Protein AF-A0A376W8J2-F1 (afdb_monomer_lite)

Organism: Escherichia coli (NCBI:txid562)

Structure (mmCIF, N/CA/C/O backbone):
data_AF-A0A376W8J2-F1
#
_entry.id   AF-A0A376W8J2-F1
#
loop_
_atom_site.group_PDB
_atom_site.id
_atom_site.type_symbol
_atom_site.label_atom_id
_atom_site.label_alt_id
_atom_site.label_comp_id
_atom_site.label_asym_id
_atom_site.label_entity_id
_atom_site.label_seq_id
_atom_site.pdbx_PDB_ins_code
_atom_site.Cartn_x
_atom_site.Cartn_y
_atom_site.Cartn_z
_atom_site.occupancy
_atom_site.B_iso_or_equiv
_atom_site.auth_seq_id
_atom_site.auth_comp_id
_atom_site.auth_asym_id
_atom_site.auth_atom_id
_atom_site.pdbx_PDB_model_num
ATOM 1 N N . MET A 1 1 ? -1.254 -6.268 -21.539 1.00 33.72 1 MET A N 1
ATOM 2 C CA . MET A 1 1 ? -2.479 -7.084 -21.409 1.00 33.72 1 MET A CA 1
ATOM 3 C C . MET A 1 1 ? -2.975 -6.898 -19.989 1.00 33.72 1 MET A C 1
ATOM 5 O O . MET A 1 1 ? -2.252 -7.268 -19.077 1.00 33.72 1 MET A O 1
ATOM 9 N N . LEU A 1 2 ? -4.123 -6.244 -19.808 1.00 38.28 2 LEU A N 1
ATOM 10 C CA . LEU A 1 2 ? -4.778 -6.150 -18.504 1.00 38.28 2 LEU A CA 1
ATOM 11 C C . LEU A 1 2 ? -5.440 -7.513 -18.253 1.00 38.28 2 LEU A C 1
ATOM 13 O O . LEU A 1 2 ? -6.359 -7.885 -18.978 1.00 38.28 2 LEU A O 1
ATOM 17 N N . LEU A 1 3 ? -4.908 -8.301 -17.324 1.00 41.72 3 LEU A N 1
ATOM 18 C CA . LEU A 1 3 ? -5.448 -9.616 -16.982 1.00 41.72 3 LEU A CA 1
ATOM 19 C C . LEU A 1 3 ? -6.295 -9.446 -15.724 1.00 41.72 3 LEU A C 1
ATOM 21 O O . LEU A 1 3 ? -5.775 -9.444 -14.616 1.00 41.72 3 LEU A O 1
ATOM 25 N N . VAL A 1 4 ? -7.600 -9.270 -15.909 1.00 53.50 4 VAL A N 1
ATOM 26 C CA . VAL A 1 4 ? -8.566 -9.320 -14.811 1.00 53.50 4 VAL A CA 1
ATOM 27 C C . VAL A 1 4 ? -9.436 -10.545 -15.054 1.00 53.50 4 VAL A C 1
ATOM 29 O O . VAL A 1 4 ? -10.315 -10.544 -15.913 1.00 53.50 4 VAL A O 1
ATOM 32 N N . LEU A 1 5 ? -9.136 -11.639 -14.350 1.00 48.16 5 LEU A N 1
ATOM 33 C CA . LEU A 1 5 ? -9.967 -12.842 -14.363 1.00 48.16 5 LEU A CA 1
ATOM 34 C C . LEU A 1 5 ? -11.344 -12.463 -13.811 1.00 48.16 5 LEU A C 1
ATOM 36 O O . LEU A 1 5 ? -11.453 -12.104 -12.645 1.00 48.16 5 LEU A O 1
ATOM 40 N N . GLY A 1 6 ? -12.398 -12.555 -14.626 1.00 49.81 6 GLY A N 1
ATOM 41 C CA . GLY A 1 6 ? -13.746 -12.080 -14.270 1.00 49.81 6 GLY A CA 1
ATOM 42 C C . GLY A 1 6 ? -14.346 -12.669 -12.982 1.00 49.81 6 GLY A C 1
ATOM 43 O O . GLY A 1 6 ? -15.283 -12.100 -12.439 1.00 49.81 6 GLY A O 1
ATOM 44 N N . LYS A 1 7 ? -13.783 -13.763 -12.447 1.00 51.47 7 LYS A N 1
ATOM 45 C CA . LYS A 1 7 ? -14.156 -14.332 -11.139 1.00 51.47 7 LYS A CA 1
ATOM 46 C C . LYS A 1 7 ? -13.544 -13.590 -9.937 1.00 51.47 7 LYS A C 1
ATOM 48 O O . LYS A 1 7 ? -14.116 -13.633 -8.858 1.00 51.47 7 LYS A O 1
ATOM 53 N N . HIS A 1 8 ? -12.416 -12.900 -10.119 1.00 45.47 8 HIS A N 1
ATOM 54 C CA . HIS A 1 8 ? -11.723 -12.146 -9.068 1.00 45.47 8 HIS A CA 1
ATOM 55 C C . HIS A 1 8 ? -12.497 -10.885 -8.665 1.00 45.47 8 HIS A C 1
ATOM 57 O O . HIS A 1 8 ? -12.538 -10.550 -7.491 1.00 45.47 8 HIS A O 1
ATOM 63 N N . LEU A 1 9 ? -13.158 -10.217 -9.619 1.00 55.44 9 LEU A N 1
ATOM 64 C CA . LEU A 1 9 ? -14.009 -9.060 -9.319 1.00 55.44 9 LEU A CA 1
ATOM 65 C C . LEU A 1 9 ? -15.216 -9.463 -8.468 1.00 55.44 9 LEU A C 1
ATOM 67 O O . LEU A 1 9 ? -15.499 -8.800 -7.484 1.00 55.44 9 LEU A O 1
ATOM 71 N N . HIS A 1 10 ? -15.845 -10.603 -8.771 1.00 57.09 10 HIS A N 1
ATOM 72 C CA . HIS A 1 10 ? -16.980 -11.091 -7.986 1.00 57.09 10 HIS A CA 1
ATOM 73 C C . HIS A 1 10 ? -16.576 -11.520 -6.568 1.00 57.09 10 HIS A C 1
ATOM 75 O O . HIS A 1 10 ? -17.276 -11.223 -5.613 1.00 57.09 10 HIS A O 1
ATOM 81 N N . TYR A 1 11 ? -15.409 -12.152 -6.409 1.00 51.59 11 TYR A N 1
ATOM 82 C CA . TYR A 1 11 ? -14.870 -12.510 -5.093 1.00 51.59 11 TYR A CA 1
ATOM 83 C C . TYR A 1 11 ? -14.458 -11.278 -4.263 1.00 51.59 11 TYR A C 1
ATOM 85 O O . TYR A 1 11 ? -14.675 -11.251 -3.051 1.00 51.59 11 TYR A O 1
ATOM 93 N N . CYS A 1 12 ? -13.896 -10.244 -4.903 1.00 57.62 12 CYS A N 1
ATOM 94 C CA . CYS A 1 12 ? -13.634 -8.949 -4.271 1.00 57.62 12 CYS A CA 1
ATOM 95 C C . CYS A 1 12 ? -14.930 -8.218 -3.894 1.00 57.62 12 CYS A C 1
ATOM 97 O O . CYS A 1 12 ? -14.982 -7.647 -2.808 1.00 57.62 12 CYS A O 1
ATOM 99 N N . ASP A 1 13 ? -15.970 -8.286 -4.733 1.00 58.06 13 ASP A N 1
ATOM 100 C CA . ASP A 1 13 ? -17.304 -7.754 -4.427 1.00 58.06 13 ASP A CA 1
ATOM 101 C C . ASP A 1 13 ? -17.917 -8.476 -3.216 1.00 58.06 13 ASP A C 1
ATOM 103 O O . ASP A 1 13 ? -18.391 -7.827 -2.284 1.00 58.06 13 ASP A O 1
ATOM 107 N N . GLU A 1 14 ? -17.854 -9.812 -3.190 1.00 59.47 14 GLU A N 1
ATOM 108 C CA . GLU A 1 14 ? -18.408 -10.661 -2.125 1.00 59.47 14 GLU A CA 1
ATOM 109 C C . GLU A 1 14 ? -17.714 -10.471 -0.769 1.00 59.47 14 GLU A C 1
ATOM 111 O O . GLU A 1 14 ? -18.368 -10.560 0.268 1.00 59.47 14 GLU A O 1
ATOM 116 N N . ASN A 1 15 ? -16.403 -10.215 -0.760 1.00 57.47 15 ASN A N 1
ATOM 117 C CA . ASN A 1 15 ? -15.591 -10.187 0.466 1.00 57.47 15 ASN A CA 1
ATOM 118 C C . ASN A 1 15 ? -15.040 -8.795 0.810 1.00 57.47 15 ASN A C 1
ATOM 120 O O . ASN A 1 15 ? -14.291 -8.658 1.777 1.00 57.47 15 ASN A O 1
ATOM 124 N N . HIS A 1 16 ? -15.395 -7.775 0.023 1.00 55.84 16 HIS A N 1
ATOM 125 C CA . HIS A 1 16 ? -14.994 -6.374 0.202 1.00 55.84 16 HIS A CA 1
ATOM 126 C C . HIS A 1 16 ? -13.466 -6.198 0.318 1.00 55.84 16 HIS A C 1
ATOM 128 O O . HIS A 1 16 ? -12.941 -5.442 1.135 1.00 55.84 16 HIS A O 1
ATOM 134 N N . ILE A 1 17 ? -12.733 -6.932 -0.513 1.00 64.19 17 ILE A N 1
ATOM 135 C CA . ILE A 1 17 ? -11.267 -6.950 -0.509 1.00 64.19 17 ILE A CA 1
ATOM 136 C C . ILE A 1 17 ? -10.751 -5.750 -1.317 1.00 64.19 17 ILE A C 1
ATOM 138 O O . ILE A 1 17 ? -11.339 -5.420 -2.351 1.00 64.19 17 ILE A O 1
ATOM 142 N N . PRO A 1 18 ? -9.660 -5.088 -0.887 1.00 62.97 18 PRO A N 1
ATOM 143 C CA . PRO A 1 18 ? -9.097 -3.969 -1.628 1.00 62.97 18 PRO A CA 1
ATOM 144 C C . PRO A 1 18 ? -8.679 -4.379 -3.045 1.00 62.97 18 PRO A C 1
ATOM 146 O O . PRO A 1 18 ? -8.204 -5.491 -3.285 1.00 62.97 18 PRO A O 1
ATOM 149 N N . ILE A 1 19 ? -8.825 -3.453 -3.991 1.00 72.00 19 ILE A N 1
ATOM 150 C CA . ILE A 1 19 ? -8.492 -3.709 -5.393 1.00 72.00 19 ILE A CA 1
ATOM 151 C C . ILE A 1 19 ? -7.013 -3.382 -5.602 1.00 72.00 19 ILE A C 1
ATOM 153 O O . ILE A 1 19 ? -6.591 -2.240 -5.421 1.00 72.00 19 ILE A O 1
ATOM 157 N N . LEU A 1 20 ? -6.235 -4.379 -6.019 1.00 80.38 20 LEU A N 1
ATOM 158 C CA . LEU A 1 20 ? -4.851 -4.215 -6.464 1.00 80.38 20 LEU A CA 1
ATOM 159 C C . LEU A 1 20 ? -4.777 -4.347 -7.981 1.00 80.38 20 LEU A C 1
ATOM 161 O O . LEU A 1 20 ? -5.222 -5.336 -8.562 1.00 80.38 20 LEU A O 1
ATOM 165 N N . ILE A 1 21 ? -4.208 -3.337 -8.628 1.00 83.19 21 ILE A N 1
ATOM 166 C CA . ILE A 1 21 ? -4.058 -3.251 -10.076 1.00 83.19 21 ILE A CA 1
ATOM 167 C C . ILE A 1 21 ? -2.573 -3.155 -10.384 1.00 83.19 21 ILE A C 1
ATOM 169 O O . ILE A 1 21 ? -1.916 -2.191 -10.004 1.00 83.19 21 ILE A O 1
ATOM 173 N N . VAL A 1 22 ? -2.055 -4.130 -11.129 1.00 85.94 22 VAL A N 1
ATOM 174 C CA . VAL A 1 22 ? -0.690 -4.087 -11.659 1.00 85.94 22 VAL A CA 1
ATOM 175 C C . VAL A 1 22 ? -0.748 -3.814 -13.158 1.00 85.94 22 VAL A C 1
ATOM 177 O O . VAL A 1 22 ? -1.112 -4.680 -13.958 1.00 85.94 22 VAL A O 1
ATOM 180 N N . TRP A 1 23 ? -0.375 -2.604 -13.567 1.00 88.75 23 TRP A N 1
ATOM 181 C CA . TRP A 1 23 ? -0.251 -2.243 -14.975 1.00 88.75 23 TRP A CA 1
ATOM 182 C C . TRP A 1 23 ? 1.156 -2.562 -15.473 1.00 88.75 23 TRP A C 1
ATOM 184 O O . TRP A 1 23 ? 2.082 -1.773 -15.300 1.00 88.75 23 TRP A O 1
ATOM 194 N N . LYS A 1 24 ? 1.329 -3.708 -16.137 1.00 86.94 24 LYS A N 1
ATOM 195 C CA . LYS A 1 24 ? 2.642 -4.169 -16.615 1.00 86.94 24 LYS A CA 1
ATOM 196 C C . LYS A 1 24 ? 2.934 -3.754 -18.062 1.00 86.94 24 LYS A C 1
ATOM 198 O O . LYS A 1 24 ? 2.187 -4.091 -18.985 1.00 86.94 24 LYS A O 1
ATOM 203 N N . ARG A 1 25 ? 4.059 -3.062 -18.261 1.00 87.56 25 ARG A N 1
ATOM 204 C CA . ARG A 1 25 ? 4.720 -2.794 -19.554 1.00 87.56 25 ARG A CA 1
ATOM 205 C C . ARG A 1 25 ? 5.922 -3.745 -19.712 1.00 87.56 25 ARG A C 1
ATOM 207 O O . ARG A 1 25 ? 6.151 -4.609 -18.872 1.00 87.56 25 ARG A O 1
ATOM 214 N N . THR A 1 26 ? 6.705 -3.600 -20.786 1.00 86.50 26 THR A N 1
ATOM 215 C CA . THR A 1 26 ? 7.841 -4.501 -21.081 1.00 86.50 26 THR A CA 1
ATOM 216 C C . THR A 1 26 ? 8.930 -4.481 -20.006 1.00 86.50 26 THR A C 1
ATOM 218 O O . THR A 1 26 ? 9.488 -5.521 -19.682 1.00 86.50 26 THR A O 1
ATOM 221 N N . VAL A 1 27 ? 9.240 -3.300 -19.468 1.00 86.06 27 VAL A N 1
ATOM 2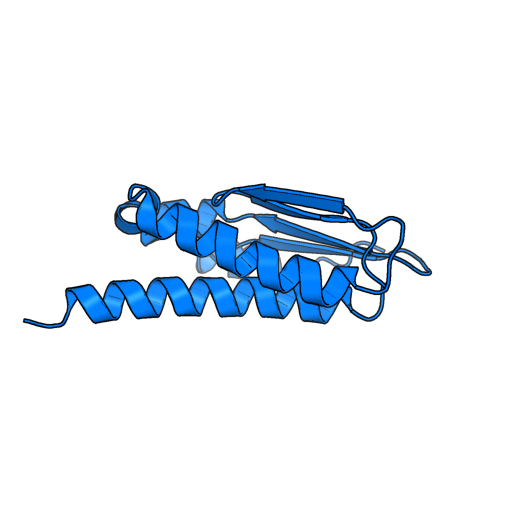22 C CA . VAL A 1 27 ? 10.346 -3.104 -18.509 1.00 86.06 27 VAL A CA 1
ATOM 223 C C . VAL A 1 27 ? 9.840 -2.619 -17.154 1.00 86.06 27 VAL A C 1
ATOM 225 O O . VAL A 1 27 ? 10.388 -2.988 -16.117 1.00 86.06 27 VAL A O 1
ATOM 228 N N . TYR A 1 28 ? 8.767 -1.831 -17.164 1.00 89.25 28 TYR A N 1
ATOM 229 C CA . TYR A 1 28 ? 8.230 -1.175 -15.980 1.00 89.25 28 TYR A CA 1
ATOM 230 C C . TYR A 1 28 ? 6.780 -1.557 -15.736 1.00 89.25 28 TYR A C 1
ATOM 232 O O . TYR A 1 28 ? 6.094 -2.040 -16.638 1.00 89.25 28 TYR A O 1
ATOM 240 N N . ALA A 1 29 ? 6.310 -1.308 -14.529 1.00 91.19 29 ALA A N 1
ATOM 241 C CA . ALA A 1 29 ? 4.927 -1.474 -14.159 1.00 91.19 29 ALA A CA 1
ATOM 242 C C . ALA A 1 29 ? 4.517 -0.432 -13.121 1.00 91.19 29 ALA A C 1
ATOM 244 O O . ALA A 1 29 ? 5.345 0.031 -12.337 1.00 91.19 29 ALA A O 1
ATOM 245 N N . ASP A 1 30 ? 3.230 -0.107 -13.125 1.00 91.25 30 ASP A N 1
ATOM 246 C CA . ASP A 1 30 ? 2.609 0.673 -12.059 1.00 91.25 30 ASP A CA 1
ATOM 247 C C . ASP A 1 30 ? 1.781 -0.262 -11.186 1.00 91.25 30 ASP A C 1
ATOM 249 O O . ASP A 1 30 ? 1.171 -1.212 -11.687 1.00 91.25 30 ASP A O 1
ATOM 253 N N . VAL A 1 31 ? 1.761 0.012 -9.889 1.00 91.25 31 VAL A N 1
ATOM 254 C CA . VAL A 1 31 ? 0.964 -0.719 -8.907 1.00 91.25 31 VAL A CA 1
ATOM 255 C C . VAL A 1 31 ? 0.022 0.267 -8.260 1.00 91.25 31 VAL A C 1
ATOM 257 O O . VAL A 1 31 ? 0.476 1.206 -7.617 1.00 91.25 31 VAL A O 1
ATOM 260 N N . THR A 1 32 ? -1.274 0.046 -8.413 1.00 90.94 32 THR A N 1
ATOM 261 C CA . THR A 1 32 ? -2.313 0.841 -7.771 1.00 90.94 32 THR A CA 1
ATOM 262 C C . THR A 1 32 ? -3.066 -0.020 -6.780 1.00 90.94 32 THR A C 1
ATOM 264 O O . THR A 1 32 ? -3.534 -1.107 -7.110 1.00 90.94 32 THR A O 1
ATOM 267 N N . TRP A 1 33 ? -3.210 0.496 -5.573 1.00 87.94 33 TRP A N 1
ATOM 268 C CA . TRP A 1 33 ? -3.960 -0.098 -4.491 1.00 87.94 33 TRP A CA 1
ATOM 269 C C . TRP A 1 33 ? -5.116 0.827 -4.099 1.00 87.94 33 TRP A C 1
ATOM 271 O O . TRP A 1 33 ? -4.904 1.983 -3.724 1.00 87.94 33 TRP A O 1
ATOM 281 N N . LEU A 1 34 ? -6.343 0.323 -4.236 1.00 85.88 34 LEU A N 1
ATOM 282 C CA . LEU A 1 34 ? -7.587 1.032 -3.939 1.00 85.88 34 LEU A CA 1
ATOM 283 C C . LEU A 1 34 ? -8.174 0.493 -2.641 1.00 85.88 34 LEU A C 1
ATOM 285 O O . LEU A 1 34 ? -8.512 -0.692 -2.549 1.00 85.88 34 LEU A O 1
ATOM 289 N N . ASN A 1 35 ? -8.316 1.375 -1.658 1.00 82.62 35 ASN A N 1
ATOM 290 C CA . ASN A 1 35 ? -8.598 0.975 -0.288 1.00 82.62 35 ASN A CA 1
ATOM 291 C C . ASN A 1 35 ? -10.051 1.202 0.148 1.00 82.62 35 ASN A C 1
ATOM 293 O O . ASN A 1 35 ? -10.410 0.897 1.283 1.00 82.62 35 ASN A O 1
ATOM 297 N N . ASP A 1 36 ? -10.899 1.709 -0.747 1.00 81.00 36 ASP A N 1
ATOM 298 C CA . ASP A 1 36 ? -12.271 2.133 -0.441 1.00 81.00 36 ASP A CA 1
ATOM 299 C C . ASP A 1 36 ? -13.095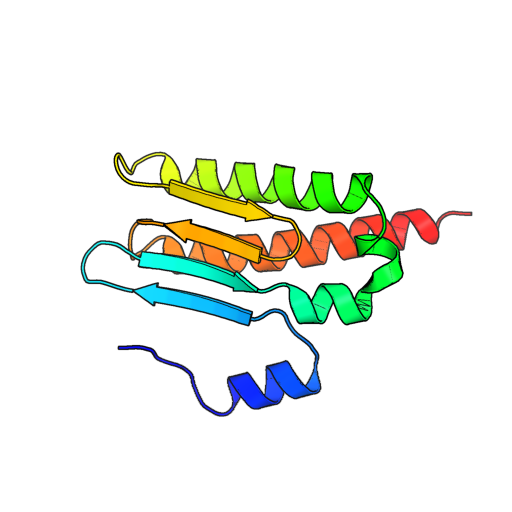 1.050 0.270 1.00 81.00 36 ASP A C 1
ATOM 301 O O . ASP A 1 36 ? -13.843 1.343 1.200 1.00 81.00 36 ASP A O 1
ATOM 305 N N . SER A 1 37 ? -12.919 -0.219 -0.107 1.00 76.75 37 SER A N 1
ATOM 306 C CA . SER A 1 37 ? -13.638 -1.326 0.538 1.00 76.75 37 SER A CA 1
ATOM 307 C C . SER A 1 37 ? -13.202 -1.538 1.992 1.00 76.75 37 SER A C 1
ATOM 309 O O . SER A 1 37 ? -14.050 -1.691 2.871 1.00 76.75 37 SER A O 1
ATOM 311 N N . LEU A 1 38 ? -11.900 -1.461 2.291 1.00 82.00 38 LEU A N 1
ATOM 312 C CA . LEU A 1 38 ? -11.404 -1.572 3.668 1.00 82.00 38 LEU A CA 1
ATOM 313 C C . LEU A 1 38 ? -11.776 -0.351 4.508 1.00 82.00 38 LEU A C 1
ATOM 315 O O . LEU A 1 38 ? -12.087 -0.504 5.690 1.00 82.00 38 LEU A O 1
ATOM 319 N N . VAL A 1 39 ? -11.814 0.838 3.899 1.00 84.00 39 VAL A N 1
ATOM 320 C CA . VAL A 1 39 ? -12.315 2.063 4.541 1.00 84.00 39 VAL A CA 1
ATOM 321 C C . VAL A 1 39 ? -13.770 1.882 4.973 1.00 84.00 39 VAL A C 1
ATOM 323 O O . VAL A 1 39 ? -14.142 2.320 6.058 1.00 84.00 39 VAL A O 1
ATOM 326 N N . LEU A 1 40 ? -14.596 1.204 4.171 1.00 83.25 40 LEU A N 1
ATOM 327 C CA . LEU A 1 40 ? -15.987 0.919 4.526 1.00 83.25 40 LEU A CA 1
ATOM 328 C C . LEU A 1 40 ? -16.107 -0.114 5.658 1.00 83.25 40 LEU A C 1
ATOM 330 O O . LEU A 1 40 ? -16.861 0.117 6.603 1.00 83.25 40 LEU A O 1
ATOM 334 N N . ILE A 1 41 ? -15.368 -1.227 5.598 1.00 84.25 41 ILE A N 1
ATOM 335 C CA . ILE A 1 41 ? -15.444 -2.305 6.607 1.00 84.25 41 ILE A CA 1
ATOM 336 C C . ILE A 1 41 ? -14.874 -1.859 7.956 1.00 84.25 41 ILE A C 1
ATOM 338 O O . ILE A 1 41 ? -15.421 -2.177 9.011 1.00 84.25 41 ILE A O 1
ATOM 342 N N . HIS A 1 42 ? -13.752 -1.145 7.933 1.00 88.50 42 HIS A N 1
ATOM 343 C CA . HIS A 1 42 ? -13.000 -0.740 9.119 1.00 88.50 42 HIS A CA 1
ATOM 344 C C . HIS A 1 42 ? -13.069 0.768 9.340 1.00 88.50 42 HIS A C 1
ATOM 3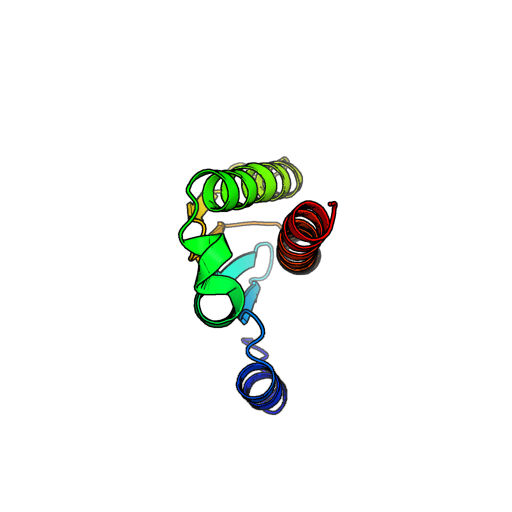46 O O . HIS A 1 42 ? -12.096 1.383 9.776 1.00 88.50 42 HIS A O 1
ATOM 352 N N . ARG A 1 43 ? -14.225 1.363 9.038 1.00 88.81 43 ARG A N 1
ATOM 353 C CA . ARG A 1 43 ? -14.461 2.808 9.101 1.00 88.81 43 ARG A CA 1
ATOM 354 C C . ARG A 1 43 ? -13.957 3.449 10.389 1.00 88.81 43 ARG A C 1
ATOM 356 O O . ARG A 1 43 ? -13.303 4.482 10.346 1.00 88.81 43 ARG A O 1
ATOM 363 N N . ASP A 1 44 ? -14.216 2.809 11.521 1.00 93.25 44 ASP A N 1
ATOM 364 C CA . ASP A 1 44 ? -13.813 3.285 12.842 1.00 93.25 44 ASP A CA 1
ATOM 365 C C . ASP A 1 44 ? -12.289 3.347 13.043 1.00 93.25 44 ASP A C 1
ATOM 367 O O . ASP A 1 44 ? -11.821 4.130 13.867 1.00 93.25 44 ASP A O 1
ATOM 371 N N . LEU A 1 45 ? -11.510 2.541 12.311 1.00 93.75 45 LEU A N 1
ATOM 372 C CA . LEU A 1 45 ? -10.051 2.654 12.258 1.00 93.75 45 LEU A CA 1
ATOM 373 C C . LEU A 1 45 ? -9.633 3.761 11.288 1.00 93.75 45 LEU A C 1
ATOM 375 O O . LEU A 1 45 ? -8.815 4.603 11.642 1.00 93.75 45 LEU A O 1
ATOM 379 N N . PHE A 1 46 ? -10.220 3.806 10.091 1.00 91.50 46 PHE A N 1
ATOM 380 C CA . PHE A 1 46 ? -9.868 4.792 9.062 1.00 91.50 46 PHE A CA 1
ATOM 381 C C . PHE A 1 46 ? -10.263 6.236 9.416 1.00 91.50 46 PHE A C 1
ATOM 383 O O . PHE A 1 46 ? -9.669 7.173 8.889 1.00 91.50 46 PHE A O 1
ATOM 390 N N . GLU A 1 47 ? -11.205 6.452 10.336 1.00 93.19 47 GLU A N 1
ATOM 391 C CA . GLU A 1 47 ? -11.509 7.781 10.890 1.00 93.19 47 GLU A CA 1
ATOM 392 C C . GLU A 1 47 ? -10.386 8.312 11.803 1.00 93.19 47 GLU A C 1
ATOM 394 O O . GLU A 1 47 ? -10.268 9.524 12.008 1.00 93.19 47 GLU A O 1
ATOM 399 N N . ARG A 1 48 ? -9.507 7.435 12.302 1.00 94.94 48 ARG A N 1
ATOM 400 C CA . ARG A 1 48 ? -8.407 7.797 13.201 1.00 94.94 48 ARG A CA 1
ATOM 401 C C . ARG A 1 48 ? -7.205 8.305 12.422 1.00 94.94 48 ARG A C 1
ATOM 403 O O . ARG A 1 48 ? -6.783 7.723 11.424 1.00 94.94 48 ARG A O 1
ATOM 410 N N . GLU A 1 49 ? -6.648 9.426 12.858 1.00 95.75 49 GLU A N 1
ATOM 411 C CA . GLU A 1 49 ? -5.508 10.049 12.183 1.00 95.75 49 GLU A CA 1
ATOM 412 C C . GLU A 1 49 ? -4.239 9.204 12.315 1.00 95.75 49 GLU A C 1
ATOM 414 O O . GLU A 1 49 ? -3.503 9.045 11.344 1.00 95.75 49 GLU A O 1
ATOM 419 N N . GLU A 1 50 ? -4.010 8.608 13.482 1.00 95.69 50 GLU A N 1
ATOM 420 C CA . GLU A 1 50 ? -2.852 7.762 13.751 1.00 95.69 50 GLU A CA 1
ATOM 421 C C . GLU A 1 50 ? -2.844 6.488 12.901 1.00 95.69 50 GLU A C 1
ATOM 423 O O . GLU A 1 50 ? -1.794 6.100 12.397 1.00 95.69 50 GLU A O 1
ATOM 428 N N . PHE A 1 51 ? -4.013 5.886 12.667 1.00 95.56 51 PHE A N 1
ATOM 429 C CA . PHE A 1 51 ? -4.142 4.707 11.814 1.00 95.56 51 PHE A CA 1
ATOM 430 C C . PHE A 1 51 ? -3.851 5.049 10.349 1.00 95.56 51 PHE A C 1
ATOM 432 O O . PHE A 1 51 ? -3.096 4.349 9.678 1.00 95.56 51 PHE A O 1
ATOM 439 N N . ARG A 1 52 ? -4.406 6.169 9.863 1.00 94.88 52 ARG A N 1
ATOM 440 C CA . ARG A 1 52 ? -4.157 6.654 8.498 1.00 94.88 52 ARG A CA 1
ATOM 441 C C . ARG A 1 52 ? -2.683 6.974 8.264 1.00 94.88 52 ARG A C 1
ATOM 443 O O . ARG A 1 52 ? -2.147 6.580 7.234 1.00 94.88 52 ARG A O 1
ATOM 450 N N . ARG A 1 53 ? -2.029 7.633 9.225 1.00 96.12 53 ARG A N 1
ATOM 451 C CA . ARG A 1 53 ? -0.590 7.922 9.156 1.00 96.12 53 ARG A CA 1
ATOM 452 C C . ARG A 1 53 ? 0.256 6.656 9.165 1.00 96.12 53 ARG A C 1
ATOM 454 O O . ARG A 1 53 ? 1.175 6.569 8.368 1.00 96.12 53 ARG A O 1
ATOM 461 N N . ASP A 1 54 ? -0.072 5.663 9.992 1.00 96.75 54 ASP A N 1
ATOM 462 C CA . ASP A 1 54 ? 0.674 4.396 10.028 1.00 96.75 54 ASP A CA 1
ATOM 463 C C . ASP A 1 54 ? 0.603 3.662 8.675 1.00 96.75 54 ASP A C 1
ATOM 465 O O . ASP A 1 54 ? 1.617 3.192 8.162 1.00 96.75 54 ASP A O 1
ATOM 469 N N . ILE A 1 55 ? -0.574 3.648 8.038 1.00 94.75 55 ILE A N 1
ATOM 470 C CA . ILE A 1 55 ? -0.733 3.130 6.672 1.00 94.75 55 ILE A CA 1
ATOM 471 C C . ILE A 1 55 ? 0.165 3.886 5.682 1.00 94.75 55 ILE A C 1
ATOM 473 O O . ILE A 1 55 ? 0.893 3.261 4.911 1.00 94.75 55 ILE A O 1
ATOM 477 N N . GLU A 1 56 ? 0.118 5.219 5.692 1.00 95.44 56 GLU A N 1
ATOM 478 C CA . GLU A 1 56 ? 0.896 6.058 4.772 1.00 95.44 56 GLU A CA 1
ATOM 479 C C . GLU A 1 56 ? 2.412 5.879 4.987 1.00 95.44 56 GLU A C 1
ATOM 481 O O . GLU A 1 56 ? 3.153 5.698 4.020 1.00 95.44 56 GLU A O 1
ATOM 486 N N . ASP A 1 57 ? 2.863 5.824 6.242 1.00 96.44 57 ASP A N 1
ATOM 487 C CA . ASP A 1 57 ? 4.268 5.658 6.622 1.00 96.44 57 ASP A CA 1
ATOM 488 C C . ASP A 1 57 ? 4.815 4.265 6.269 1.00 96.44 57 ASP A C 1
ATOM 490 O O . ASP A 1 57 ? 5.970 4.132 5.855 1.00 96.44 57 ASP A O 1
ATOM 494 N N . ARG A 1 58 ? 4.026 3.193 6.433 1.00 96.50 58 ARG A N 1
ATOM 495 C CA . ARG A 1 58 ? 4.468 1.837 6.054 1.00 96.50 58 ARG A CA 1
ATOM 496 C C . ARG A 1 58 ? 4.422 1.624 4.544 1.00 96.50 58 ARG A C 1
ATOM 498 O O . ARG A 1 58 ? 5.331 0.991 4.006 1.00 96.50 58 ARG A O 1
ATOM 505 N N . ALA A 1 59 ? 3.438 2.197 3.853 1.00 94.00 59 ALA A N 1
ATOM 506 C CA . ALA A 1 59 ? 3.410 2.206 2.394 1.00 94.00 59 ALA A CA 1
ATOM 507 C C . ALA A 1 59 ? 4.609 2.961 1.801 1.00 94.00 59 ALA A C 1
ATOM 509 O O . ALA A 1 59 ? 5.145 2.542 0.773 1.00 94.00 59 ALA A O 1
ATOM 510 N N . GLU A 1 60 ? 5.079 4.020 2.469 1.00 94.88 60 GLU A N 1
ATOM 511 C CA . GLU A 1 60 ? 6.292 4.731 2.061 1.00 94.88 60 GLU A CA 1
ATOM 512 C C . GLU A 1 60 ? 7.517 3.828 2.042 1.00 94.88 60 GLU A C 1
ATOM 514 O O . GLU A 1 60 ? 8.264 3.806 1.066 1.00 94.88 60 GLU A O 1
ATOM 519 N N . LYS A 1 61 ? 7.697 3.027 3.092 1.00 95.06 61 LYS A N 1
ATOM 520 C CA . LYS A 1 61 ? 8.834 2.105 3.194 1.00 95.06 61 LYS A CA 1
ATOM 521 C C . LYS A 1 61 ? 8.800 1.042 2.099 1.00 95.06 61 LYS A C 1
ATOM 523 O O . LYS A 1 61 ? 9.842 0.699 1.544 1.00 95.06 61 LYS A O 1
ATOM 528 N N . ILE A 1 62 ? 7.605 0.554 1.757 1.00 93.81 62 ILE A N 1
ATOM 529 C CA . ILE A 1 62 ? 7.411 -0.368 0.630 1.00 93.81 62 ILE A CA 1
ATOM 530 C C . ILE A 1 62 ? 7.806 0.320 -0.679 1.00 93.81 62 ILE A C 1
ATOM 532 O O . ILE A 1 62 ? 8.562 -0.244 -1.469 1.00 93.81 62 ILE A O 1
ATOM 536 N N . TYR A 1 63 ? 7.355 1.555 -0.906 1.00 93.00 63 TYR A N 1
ATOM 537 C CA . TYR A 1 63 ? 7.780 2.322 -2.073 1.00 93.00 63 TYR A CA 1
ATOM 538 C C . TYR A 1 63 ? 9.306 2.453 -2.143 1.00 93.00 63 TYR A C 1
ATOM 540 O O . TYR A 1 63 ? 9.886 2.113 -3.170 1.00 93.00 63 TYR A O 1
ATOM 548 N N . GLU A 1 64 ? 9.963 2.891 -1.068 1.00 92.25 64 GLU A N 1
ATOM 549 C CA . GLU A 1 64 ? 11.419 3.066 -1.016 1.00 92.25 64 GLU A CA 1
ATOM 550 C C . GLU A 1 64 ? 12.172 1.767 -1.346 1.00 92.25 64 GLU A C 1
ATOM 552 O O . GLU A 1 64 ? 13.133 1.792 -2.122 1.00 92.25 64 GLU A O 1
ATOM 557 N N . GLN A 1 65 ? 11.698 0.625 -0.834 1.00 92.56 65 GLN A N 1
ATOM 558 C CA . GLN A 1 65 ? 12.259 -0.700 -1.111 1.00 92.56 65 GLN A CA 1
ATOM 559 C C . GLN A 1 65 ? 12.265 -1.026 -2.611 1.00 92.56 65 GLN A C 1
ATOM 561 O O . GLN A 1 65 ? 13.271 -1.510 -3.136 1.00 92.56 65 GLN A O 1
ATOM 566 N N . TYR A 1 66 ? 11.166 -0.747 -3.315 1.00 90.88 66 TYR A N 1
ATOM 567 C CA . TYR A 1 66 ? 11.011 -1.092 -4.733 1.00 90.88 66 TYR A CA 1
ATOM 568 C C . TYR A 1 66 ? 11.477 0.012 -5.694 1.00 90.88 66 TYR A C 1
ATOM 570 O O . TYR A 1 66 ? 11.831 -0.262 -6.844 1.00 90.88 66 TYR A O 1
ATOM 578 N N . ALA A 1 67 ? 11.543 1.256 -5.227 1.00 85.38 67 ALA A N 1
ATOM 579 C CA . ALA A 1 67 ? 12.021 2.407 -5.984 1.00 85.38 67 ALA A CA 1
ATOM 580 C C . ALA A 1 67 ? 13.552 2.530 -6.001 1.00 85.38 67 ALA A C 1
ATOM 582 O O . ALA A 1 67 ? 14.086 3.229 -6.864 1.00 85.38 67 ALA A O 1
ATOM 583 N N . ALA A 1 68 ? 14.267 1.829 -5.109 1.00 74.81 68 ALA A N 1
ATOM 584 C CA . ALA A 1 68 ? 15.709 1.978 -4.871 1.00 74.81 68 ALA A CA 1
ATOM 585 C C . ALA A 1 68 ? 16.594 1.936 -6.136 1.00 74.81 68 ALA A C 1
ATOM 587 O O . ALA A 1 68 ? 17.661 2.545 -6.170 1.00 74.81 68 ALA A O 1
ATOM 588 N N . ASN A 1 69 ? 16.149 1.254 -7.197 1.00 68.25 69 ASN A N 1
ATOM 589 C CA . ASN A 1 69 ? 16.896 1.104 -8.449 1.00 68.25 69 ASN A CA 1
ATOM 590 C C . ASN A 1 69 ? 16.277 1.839 -9.655 1.00 68.25 69 ASN A C 1
ATOM 592 O O . ASN A 1 69 ? 16.725 1.642 -10.788 1.00 68.25 69 ASN A O 1
ATOM 596 N N . SER A 1 70 ? 15.254 2.676 -9.454 1.00 70.38 70 SER A N 1
ATOM 597 C CA . SER A 1 70 ? 14.537 3.364 -10.532 1.00 70.38 70 SER A CA 1
ATOM 598 C C . SER A 1 70 ? 14.686 4.880 -10.427 1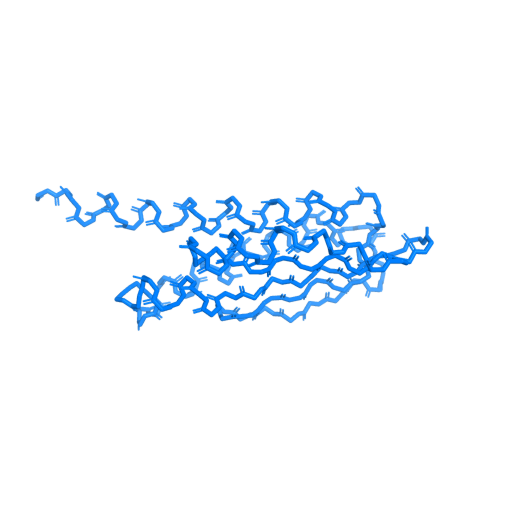.00 70.38 70 SER A C 1
ATOM 600 O O . SER A 1 70 ? 14.135 5.525 -9.545 1.00 70.38 70 SER A O 1
ATOM 602 N N . LYS A 1 71 ? 15.374 5.488 -11.404 1.00 72.50 71 LYS A N 1
ATOM 603 C CA . LYS A 1 71 ? 15.491 6.959 -11.525 1.00 72.50 71 LYS A CA 1
ATOM 604 C C . LYS A 1 71 ? 14.174 7.655 -11.904 1.00 72.50 71 LYS A C 1
ATOM 606 O O . LYS A 1 71 ? 14.150 8.877 -12.009 1.00 72.50 71 LYS A O 1
ATOM 611 N N . ARG A 1 72 ? 13.128 6.881 -12.207 1.00 75.38 72 ARG A N 1
ATOM 612 C CA . ARG A 1 72 ? 11.809 7.359 -12.645 1.00 75.38 72 ARG A CA 1
ATOM 613 C C . ARG A 1 72 ? 10.692 6.985 -11.680 1.00 75.38 72 ARG A C 1
ATOM 615 O O . ARG A 1 72 ? 9.566 7.408 -11.909 1.00 75.38 72 ARG A O 1
ATOM 622 N N . ALA A 1 73 ? 10.996 6.206 -10.639 1.00 81.25 73 ALA A N 1
ATOM 623 C CA . ALA A 1 73 ? 9.989 5.838 -9.666 1.00 81.25 73 ALA A CA 1
ATOM 624 C C . ALA A 1 73 ? 9.399 7.099 -9.033 1.00 81.25 73 ALA A C 1
ATOM 626 O O . ALA A 1 73 ? 10.108 8.048 -8.688 1.00 81.25 73 ALA A O 1
ATOM 627 N N . ALA A 1 74 ? 8.080 7.097 -8.940 1.00 87.19 74 ALA A N 1
ATOM 628 C CA . ALA A 1 74 ? 7.293 8.120 -8.285 1.00 87.19 74 ALA A CA 1
ATOM 629 C C . ALA A 1 74 ? 6.168 7.428 -7.526 1.00 87.19 74 ALA A C 1
ATOM 631 O O . ALA A 1 74 ? 5.892 6.243 -7.729 1.00 87.19 74 ALA A O 1
ATOM 632 N N . ARG A 1 75 ? 5.482 8.174 -6.670 1.00 92.25 75 ARG A N 1
ATOM 633 C CA . ARG A 1 75 ? 4.362 7.637 -5.906 1.00 92.25 75 ARG A CA 1
ATOM 634 C C . ARG A 1 75 ? 3.301 8.689 -5.635 1.00 92.25 75 ARG A C 1
ATOM 636 O O . ARG A 1 75 ? 3.593 9.879 -5.541 1.00 92.25 75 ARG A O 1
ATOM 643 N N . ALA A 1 76 ? 2.078 8.219 -5.464 1.00 92.62 76 ALA A N 1
ATOM 644 C CA . ALA A 1 76 ? 1.000 8.938 -4.810 1.00 92.62 76 ALA A CA 1
ATOM 645 C C . ALA A 1 76 ? 0.528 8.050 -3.661 1.00 92.62 76 ALA A C 1
ATOM 647 O O . ALA A 1 76 ? 0.065 6.945 -3.918 1.00 92.62 76 ALA A O 1
ATOM 648 N N . ILE A 1 77 ? 0.697 8.487 -2.413 1.00 91.25 77 ILE A N 1
ATOM 649 C CA . ILE A 1 77 ? 0.315 7.696 -1.238 1.00 91.25 77 ILE A CA 1
ATOM 650 C C . ILE A 1 77 ? -0.636 8.510 -0.384 1.00 91.25 77 ILE A C 1
ATOM 652 O O . ILE A 1 77 ? -0.304 9.602 0.068 1.00 91.25 77 ILE A O 1
ATOM 656 N N . THR A 1 78 ? -1.819 7.947 -0.189 1.00 88.94 78 THR A N 1
ATOM 657 C CA . THR A 1 78 ? -2.846 8.411 0.732 1.00 88.94 78 THR A CA 1
ATOM 658 C C . THR A 1 78 ? -3.523 7.175 1.314 1.00 88.94 78 THR A C 1
ATOM 660 O O . THR A 1 78 ? -3.674 6.176 0.617 1.00 88.94 78 THR A O 1
ATOM 663 N N . HIS A 1 79 ? -3.971 7.212 2.562 1.00 82.94 79 HIS A N 1
ATOM 664 C CA . HIS A 1 79 ? -4.614 6.062 3.217 1.00 82.94 79 HIS A CA 1
ATOM 665 C C . HIS A 1 79 ? -5.794 5.435 2.436 1.00 82.94 79 HIS A C 1
ATOM 667 O O . HIS A 1 79 ? -6.071 4.250 2.613 1.00 82.94 79 HIS A O 1
ATOM 673 N N . HIS A 1 80 ? -6.484 6.198 1.578 1.00 83.31 80 HIS A N 1
ATOM 674 C CA . HIS A 1 80 ? -7.590 5.708 0.741 1.00 83.31 80 HIS A CA 1
ATOM 675 C C . HIS A 1 80 ? -7.134 5.178 -0.633 1.00 83.31 80 HIS A C 1
ATOM 677 O O . HIS A 1 80 ? -7.820 4.361 -1.246 1.00 83.31 80 HIS A O 1
ATOM 683 N N . PHE A 1 81 ? -5.972 5.620 -1.117 1.00 87.38 81 PHE A N 1
ATOM 684 C CA . PHE A 1 81 ? -5.462 5.309 -2.448 1.00 87.38 81 PHE A CA 1
ATOM 685 C C . PHE A 1 81 ? -3.938 5.401 -2.508 1.00 87.38 81 PHE A C 1
ATOM 687 O O . PHE A 1 81 ? -3.348 6.429 -2.156 1.00 87.38 81 PHE A O 1
ATOM 694 N N . MET A 1 82 ? -3.299 4.371 -3.059 1.00 91.44 82 MET A N 1
ATOM 695 C CA . MET A 1 82 ? -1.858 4.362 -3.298 1.00 91.44 82 MET A CA 1
ATOM 696 C C . MET A 1 82 ? -1.543 3.962 -4.726 1.00 91.44 82 MET A C 1
ATOM 698 O O . MET A 1 82 ? -2.132 3.035 -5.268 1.00 91.44 82 MET A O 1
ATOM 702 N N . THR A 1 83 ? -0.592 4.647 -5.348 1.00 92.50 83 THR A N 1
ATOM 703 C CA . THR A 1 83 ? 0.004 4.213 -6.609 1.00 92.50 83 THR A CA 1
ATOM 704 C C . THR A 1 83 ? 1.508 4.379 -6.576 1.00 92.50 83 THR A C 1
ATOM 706 O O . THR A 1 83 ? 2.009 5.460 -6.267 1.00 92.50 83 THR A O 1
ATOM 709 N N . LEU A 1 84 ? 2.212 3.305 -6.923 1.00 93.25 84 LEU A N 1
ATOM 710 C CA . LEU A 1 84 ? 3.651 3.263 -7.136 1.00 93.25 84 LEU A CA 1
ATOM 711 C C . LEU A 1 84 ? 3.895 3.209 -8.645 1.00 93.25 84 LEU A C 1
ATOM 713 O O . LEU A 1 84 ? 3.448 2.274 -9.311 1.00 93.25 84 LEU A O 1
ATOM 717 N N . TYR A 1 85 ? 4.567 4.219 -9.185 1.00 91.31 85 TYR A N 1
ATOM 718 C CA . TYR A 1 85 ? 4.811 4.367 -10.617 1.00 91.31 85 TYR A CA 1
ATOM 719 C C . TYR A 1 85 ? 6.194 3.855 -11.003 1.00 91.31 85 TYR A C 1
ATOM 721 O O . TYR A 1 85 ? 7.161 4.022 -10.257 1.00 91.31 85 TYR A O 1
ATOM 729 N N . ASP A 1 86 ? 6.296 3.304 -12.212 1.00 91.00 86 ASP A N 1
ATOM 730 C CA . ASP A 1 86 ? 7.555 2.918 -12.855 1.00 91.00 86 ASP A CA 1
ATOM 731 C C . ASP A 1 86 ? 8.464 2.025 -11.986 1.00 91.00 86 ASP A C 1
ATOM 733 O O . ASP A 1 86 ? 9.700 2.128 -12.002 1.00 91.00 86 ASP A O 1
ATOM 737 N N . LEU A 1 87 ? 7.842 1.086 -11.266 1.00 90.12 87 LEU A N 1
ATOM 738 C CA . LEU A 1 87 ? 8.540 -0.047 -10.665 1.00 90.12 87 LEU A CA 1
ATOM 739 C C . LEU A 1 87 ? 9.062 -0.968 -11.765 1.00 90.12 87 LEU A C 1
ATOM 741 O O . LEU A 1 87 ? 8.519 -1.005 -12.872 1.00 90.12 87 LEU A O 1
ATOM 745 N N . LYS A 1 88 ? 10.099 -1.761 -11.485 1.00 89.75 88 LYS A N 1
ATOM 746 C CA . LYS A 1 88 ? 10.473 -2.829 -12.416 1.00 89.75 88 LYS A CA 1
ATOM 747 C C . LYS A 1 88 ? 9.321 -3.819 -12.562 1.00 89.75 88 LYS A C 1
ATOM 749 O O . LYS A 1 88 ? 8.672 -4.200 -11.592 1.00 89.75 88 LYS A O 1
ATOM 754 N N . ALA A 1 89 ? 9.109 -4.292 -13.785 1.00 87.88 89 ALA A N 1
ATOM 755 C CA . ALA A 1 89 ? 8.005 -5.190 -14.112 1.00 87.88 89 ALA A CA 1
ATOM 756 C C . ALA A 1 89 ? 8.055 -6.544 -13.363 1.00 87.88 89 ALA A C 1
ATOM 758 O O . ALA A 1 89 ? 7.029 -7.216 -13.255 1.00 87.88 89 ALA A O 1
ATOM 759 N N . GLU A 1 90 ? 9.231 -6.956 -12.881 1.00 88.12 90 GLU A N 1
ATOM 760 C CA . GLU A 1 90 ? 9.444 -8.151 -12.043 1.00 88.12 90 GLU A CA 1
ATOM 761 C C . GLU A 1 90 ? 9.161 -7.919 -10.550 1.00 88.12 90 GLU A C 1
ATOM 763 O O . GLU A 1 90 ? 8.865 -8.867 -9.827 1.00 88.12 90 GLU A O 1
ATOM 768 N N . ASP A 1 91 ? 9.210 -6.664 -10.105 1.00 90.19 91 ASP A N 1
ATOM 769 C CA . ASP A 1 91 ? 9.045 -6.278 -8.702 1.00 90.19 91 ASP A CA 1
ATOM 770 C C . ASP A 1 91 ? 7.612 -5.841 -8.380 1.00 90.19 91 ASP A C 1
ATOM 772 O O . ASP A 1 91 ? 7.181 -5.910 -7.234 1.00 90.19 91 ASP A O 1
ATOM 776 N N . ALA A 1 92 ? 6.842 -5.431 -9.389 1.00 88.56 92 ALA A N 1
ATOM 777 C CA . ALA A 1 92 ? 5.503 -4.882 -9.199 1.00 88.56 92 ALA A CA 1
ATOM 778 C C . ALA A 1 92 ? 4.496 -5.856 -8.566 1.00 88.56 92 ALA A C 1
ATOM 780 O O . ALA A 1 92 ? 3.638 -5.433 -7.800 1.00 88.56 92 ALA A O 1
ATOM 781 N N . GLU A 1 93 ? 4.602 -7.156 -8.847 1.00 87.38 93 GLU A N 1
ATOM 782 C CA . GLU A 1 93 ? 3.743 -8.158 -8.202 1.00 87.38 93 GLU A CA 1
ATOM 783 C C . GLU A 1 93 ? 4.063 -8.289 -6.708 1.00 87.38 93 GLU A C 1
ATOM 785 O O . GLU A 1 93 ? 3.154 -8.304 -5.885 1.00 87.38 93 GLU A O 1
ATOM 790 N N . LYS A 1 94 ? 5.351 -8.272 -6.346 1.00 91.12 94 LYS A N 1
ATOM 791 C CA . LYS A 1 94 ? 5.785 -8.304 -4.944 1.00 91.12 94 LYS A CA 1
ATOM 792 C C . LYS A 1 94 ? 5.361 -7.041 -4.205 1.00 91.12 94 LYS A C 1
ATOM 794 O O . LYS A 1 94 ? 4.815 -7.132 -3.117 1.00 91.12 94 LYS A O 1
ATOM 799 N N . ALA A 1 95 ? 5.523 -5.875 -4.831 1.00 91.31 95 ALA A N 1
ATOM 800 C CA . ALA A 1 95 ? 5.057 -4.611 -4.273 1.00 91.31 95 ALA A CA 1
ATOM 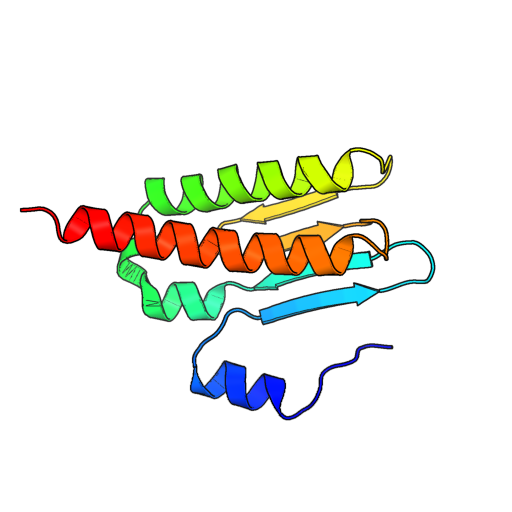801 C C . ALA A 1 95 ? 3.539 -4.604 -4.032 1.00 91.31 95 ALA A C 1
ATOM 803 O O . ALA A 1 95 ? 3.081 -4.076 -3.023 1.00 91.31 95 ALA A O 1
ATOM 804 N N . ALA A 1 96 ? 2.754 -5.206 -4.932 1.00 89.75 96 ALA A N 1
ATOM 805 C CA . ALA A 1 96 ? 1.313 -5.343 -4.745 1.00 89.75 96 ALA A CA 1
ATOM 806 C C . ALA A 1 96 ? 0.968 -6.254 -3.554 1.00 89.75 96 ALA A C 1
ATOM 808 O O . ALA A 1 96 ? 0.113 -5.887 -2.750 1.00 89.75 96 ALA A O 1
ATOM 809 N N . CYS A 1 97 ? 1.643 -7.402 -3.419 1.00 88.88 97 CYS A N 1
ATOM 810 C CA . CYS A 1 97 ? 1.480 -8.294 -2.268 1.00 88.88 97 CYS A CA 1
ATOM 811 C C . CYS A 1 97 ? 1.876 -7.611 -0.954 1.00 88.88 97 CYS A C 1
ATOM 813 O O . CYS A 1 97 ? 1.094 -7.619 -0.012 1.00 88.88 97 CYS A O 1
ATOM 815 N N . ASP A 1 98 ? 3.027 -6.940 -0.914 1.00 92.88 98 ASP A N 1
ATOM 816 C CA . ASP A 1 98 ? 3.501 -6.265 0.295 1.00 92.88 98 ASP A CA 1
ATOM 817 C C . ASP A 1 98 ? 2.537 -5.156 0.743 1.00 92.88 98 ASP A C 1
ATOM 819 O O . ASP A 1 98 ? 2.288 -5.012 1.936 1.00 92.88 98 ASP A O 1
ATOM 823 N N . LEU A 1 99 ? 1.956 -4.389 -0.193 1.00 90.94 99 LEU A N 1
ATOM 824 C CA . LEU A 1 99 ? 0.931 -3.385 0.130 1.00 90.94 99 LEU A CA 1
ATOM 825 C C . LEU A 1 99 ? -0.332 -4.026 0.723 1.00 90.94 99 LEU A C 1
ATOM 827 O O . LEU A 1 99 ? -0.920 -3.478 1.659 1.00 90.94 99 LEU A O 1
ATOM 831 N N . PHE A 1 100 ? -0.745 -5.181 0.197 1.00 88.38 100 PHE A N 1
ATOM 832 C CA . PHE A 1 100 ? -1.883 -5.928 0.725 1.00 88.38 100 PHE A CA 1
ATOM 833 C C . PHE A 1 100 ? -1.627 -6.402 2.157 1.00 88.38 100 PHE A C 1
ATOM 835 O O . PHE A 1 100 ? -2.379 -6.052 3.071 1.00 88.38 100 PHE A O 1
ATOM 842 N N . ASP A 1 101 ? -0.552 -7.169 2.336 1.00 90.00 101 ASP A N 1
ATOM 843 C CA . ASP A 1 101 ? -0.209 -7.831 3.591 1.00 90.00 101 ASP A CA 1
ATOM 844 C C . ASP A 1 101 ? 0.018 -6.795 4.693 1.00 90.00 101 ASP A C 1
ATOM 846 O O . ASP A 1 101 ? -0.585 -6.883 5.763 1.00 90.00 101 ASP A O 1
ATOM 850 N N . MET A 1 102 ? 0.770 -5.730 4.387 1.00 93.81 102 MET A N 1
ATOM 851 C CA . MET A 1 102 ? 0.998 -4.606 5.296 1.00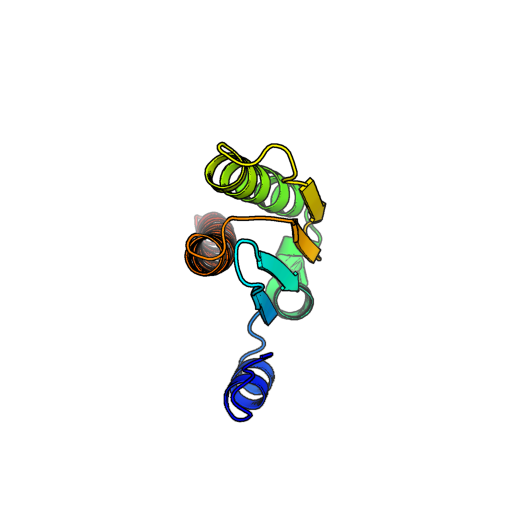 93.81 102 MET A CA 1
ATOM 852 C C . MET A 1 102 ? -0.310 -4.015 5.824 1.00 93.81 102 MET A C 1
ATOM 854 O O . MET A 1 102 ? -0.427 -3.732 7.016 1.00 93.81 102 MET A O 1
ATOM 858 N N . THR A 1 103 ? -1.314 -3.855 4.967 1.00 90.56 103 THR A N 1
ATOM 859 C CA . THR A 1 103 ? -2.579 -3.245 5.385 1.00 90.56 103 THR A CA 1
ATOM 860 C C . THR A 1 103 ? -3.366 -4.157 6.305 1.00 90.56 103 THR A C 1
ATOM 862 O O . THR A 1 103 ? -3.887 -3.709 7.330 1.00 90.56 103 THR A O 1
ATOM 865 N N . MET A 1 104 ? -3.452 -5.438 5.947 1.00 89.69 104 MET A N 1
ATOM 866 C CA . MET A 1 104 ? -4.143 -6.431 6.763 1.00 89.69 104 MET A CA 1
ATOM 867 C C . MET A 1 104 ? -3.470 -6.579 8.131 1.00 89.69 104 MET A C 1
ATOM 869 O O . MET A 1 104 ? -4.165 -6.643 9.149 1.00 89.69 104 MET A O 1
ATOM 873 N N . ASP A 1 105 ? -2.138 -6.527 8.172 1.00 93.38 105 ASP A N 1
ATOM 874 C CA . ASP A 1 105 ? -1.358 -6.561 9.406 1.00 93.38 105 ASP A CA 1
ATOM 875 C C . ASP A 1 105 ? -1.630 -5.341 10.291 1.00 93.38 105 ASP A C 1
ATOM 877 O O . ASP A 1 105 ? -1.939 -5.511 11.473 1.00 93.38 105 ASP A O 1
ATOM 881 N N . ILE A 1 106 ? -1.611 -4.115 9.746 1.00 94.44 106 ILE A N 1
ATOM 882 C CA . ILE A 1 106 ? -1.941 -2.905 10.524 1.00 94.44 106 ILE A CA 1
ATOM 883 C C . ILE A 1 106 ? -3.362 -3.006 11.090 1.00 94.44 106 ILE A C 1
ATOM 885 O O . ILE A 1 106 ? -3.575 -2.744 12.278 1.00 94.44 106 ILE A O 1
ATOM 889 N N . ILE A 1 107 ? -4.346 -3.412 10.281 1.00 92.44 107 ILE A N 1
ATOM 890 C CA . ILE A 1 107 ? -5.725 -3.608 10.754 1.00 92.44 107 ILE A CA 1
ATOM 891 C C . ILE A 1 107 ? -5.732 -4.581 11.936 1.00 92.44 107 ILE A C 1
ATOM 893 O O . ILE A 1 107 ? -6.288 -4.271 12.994 1.00 92.44 107 ILE A O 1
ATOM 897 N N . GLN A 1 108 ? -5.084 -5.736 11.793 1.00 93.25 108 GLN A N 1
ATOM 898 C CA . GLN A 1 108 ? -5.044 -6.755 12.834 1.00 93.25 108 GLN A CA 1
ATOM 899 C C . GLN A 1 108 ? -4.331 -6.264 14.104 1.00 93.25 108 GLN A C 1
ATOM 901 O O . GLN A 1 108 ? -4.803 -6.531 15.214 1.00 93.25 108 GLN A O 1
ATOM 906 N N . GLU A 1 109 ? -3.232 -5.521 13.973 1.00 95.56 109 GLU A N 1
ATOM 907 C CA . GLU A 1 109 ? -2.509 -4.903 15.086 1.00 95.56 109 GLU A CA 1
ATOM 908 C C . GLU A 1 109 ? -3.406 -3.957 15.890 1.00 95.56 109 GLU A C 1
ATOM 910 O O . GLU A 1 109 ? -3.463 -4.057 17.119 1.00 95.56 109 GLU A O 1
ATOM 915 N N . TYR A 1 110 ? -4.129 -3.059 15.217 1.00 95.00 110 TYR A N 1
ATOM 916 C CA . TYR A 1 110 ? -5.026 -2.108 15.877 1.00 95.00 110 TYR A CA 1
ATOM 917 C C . TYR A 1 110 ? -6.208 -2.815 16.539 1.00 95.00 110 TYR A C 1
ATOM 919 O O . TYR A 1 110 ? -6.490 -2.560 17.711 1.00 95.00 110 TYR A O 1
ATOM 927 N N . ARG A 1 111 ? -6.826 -3.790 15.863 1.00 91.75 111 ARG A N 1
ATOM 928 C CA . ARG A 1 111 ? -7.896 -4.612 16.455 1.00 91.75 111 ARG A CA 1
ATOM 929 C C . ARG A 1 111 ? -7.431 -5.398 17.675 1.00 91.75 111 ARG A C 1
ATOM 931 O O . ARG A 1 111 ? -8.188 -5.573 18.626 1.00 91.75 111 ARG A O 1
ATOM 938 N N . ASN A 1 112 ? -6.187 -5.867 17.681 1.00 92.75 112 ASN A N 1
ATOM 939 C CA . ASN A 1 112 ? -5.620 -6.572 18.825 1.00 92.75 112 ASN A CA 1
ATOM 940 C C . ASN A 1 112 ? -5.336 -5.641 20.009 1.00 92.75 112 ASN A C 1
ATOM 942 O O . ASN A 1 112 ? -5.488 -6.071 21.152 1.00 92.75 112 ASN A O 1
ATOM 946 N N . LYS A 1 113 ? -4.942 -4.384 19.763 1.00 88.62 113 LYS A N 1
ATOM 947 C CA . LYS A 1 113 ? -4.750 -3.376 20.821 1.00 88.62 113 LYS A CA 1
ATOM 948 C C . LYS A 1 113 ? -6.066 -3.042 21.528 1.00 88.62 113 LYS A C 1
ATOM 950 O O . LYS A 1 113 ? -6.064 -2.933 22.746 1.00 88.62 113 LYS A O 1
ATOM 955 N N . GLU A 1 114 ? -7.178 -2.976 20.797 1.00 83.44 114 GLU A N 1
ATOM 956 C CA . GLU A 1 114 ? -8.519 -2.717 21.356 1.00 83.44 114 GLU A CA 1
ATOM 957 C C . GLU A 1 114 ? -9.057 -3.849 22.241 1.00 83.44 114 GLU A C 1
ATOM 959 O O . GLU A 1 114 ? -9.900 -3.621 23.101 1.00 83.44 114 GLU A O 1
ATOM 964 N N . ARG A 1 115 ? -8.583 -5.082 22.031 1.00 73.06 115 ARG A N 1
ATOM 965 C CA . ARG A 1 115 ? -9.013 -6.269 22.788 1.00 73.06 115 ARG A CA 1
ATOM 966 C C . ARG A 1 115 ? -8.243 -6.482 24.090 1.00 73.06 115 ARG A C 1
ATOM 968 O O . ARG A 1 115 ? -8.564 -7.415 24.826 1.00 73.06 115 ARG A O 1
ATOM 975 N N . ARG A 1 116 ? -7.201 -5.691 24.356 1.00 57.16 116 ARG A N 1
ATOM 976 C CA . ARG A 1 116 ? -6.444 -5.785 25.609 1.00 57.16 116 ARG A CA 1
ATOM 977 C C . ARG A 1 116 ? -7.189 -4.978 26.686 1.00 57.16 116 ARG A C 1
ATOM 979 O O . ARG A 1 116 ? -7.459 -3.808 26.429 1.00 57.16 116 ARG A O 1
ATOM 986 N N . PRO A 1 117 ? -7.569 -5.610 27.812 1.00 53.75 117 PRO A N 1
ATOM 987 C CA . PRO A 1 117 ? -8.333 -4.973 28.885 1.00 53.75 117 PRO A CA 1
ATOM 988 C C . PRO A 1 117 ? -7.561 -3.853 29.587 1.00 53.75 117 PRO A C 1
ATOM 990 O O . PRO A 1 117 ? -6.307 -3.891 29.569 1.00 53.75 117 PRO A O 1
#

Sequence (117 aa):
MLLVLGKHLHYCDENHIPILIVWKRTVYADVTWLNDSLVLIHRDLFEREEFRRDIEDRAEKIYEQYAANSKRAARAITHHFMTLYDLKAEDAEKAACDLFDMTMDIIQEYRNKERRP

Foldseek 3Di:
DFDDDPVVVVVCVVVLAWDWGWAADPWWIKIKTACVSVCVVPVVQVVDPVLFVQLQVQLVVLLCVQCVPPPPWDWDGGSRMIMIGGGTNVCRVVSSVSNRVSNVVSSVVVVVVVPDD

Secondary structure (DSSP, 8-state):
-----HHHHHHHHHHTPPEEEEEE-SSEEEEEEE-HHHHHHTHHHHT-HHHHHHHHHHHHHHHHHHHTT-TT-EEEEETTEEEEEEEETTTHHHHHHHHHHHHHHHHHHHHHHHT--

Radius of gyration: 14.88 Å; chains: 1; bounding box: 35×24×50 Å

pLDDT: mean 82.62, std 15.08, range [33.72, 96.75]